Protein AF-A0A392QLP7-F1 (afdb_monomer_lite)

Radius of gyration: 16.86 Å; chains: 1; bounding box: 40×23×49 Å

Foldseek 3Di:
DPDDDDDDDPVVVVVVVVVVVVVLLVVLVVLVCVVVVVDPDDDPPDDHDDDFQAKWWAQQPVVRDIFIFTFHDDDSQWTWTATPPVVSGTDIGRDIHHDD

Sequence (100 aa):
SLGRPRRFSEQFLIEEKHKLNQYRESVRSHYAEVLAGTKEGLPADLAQPLIVGQRVIAIHPKTREIHDGSILTVDHCRYRVQFDHHELGVEFVMVCFLLL

Structure (mmCIF, N/CA/C/O backbone):
data_AF-A0A392QLP7-F1
#
_entry.id   AF-A0A392QLP7-F1
#
loop_
_atom_site.group_PDB
_atom_site.id
_atom_site.type_symbol
_atom_site.label_atom_id
_atom_site.label_alt_id
_atom_site.label_comp_id
_atom_site.label_asym_id
_atom_site.label_entity_id
_atom_site.label_seq_id
_atom_site.pdbx_PDB_ins_code
_atom_site.Cartn_x
_atom_site.Cartn_y
_atom_site.Cartn_z
_atom_site.occupancy
_atom_site.B_iso_or_equiv
_atom_site.auth_seq_id
_atom_site.auth_comp_id
_atom_site.auth_asym_id
_atom_site.auth_atom_id
_atom_site.pdbx_PDB_model_num
ATOM 1 N N . SER A 1 1 ? -9.440 -11.937 24.650 1.00 48.50 1 SER A N 1
ATOM 2 C CA . SER A 1 1 ? -10.805 -11.951 25.219 1.00 48.50 1 SER A CA 1
ATOM 3 C C . SER A 1 1 ? -11.693 -11.117 24.312 1.00 48.50 1 SER A C 1
ATOM 5 O O . SER A 1 1 ? -11.327 -9.977 24.062 1.00 48.50 1 SER A O 1
ATOM 7 N N . LEU A 1 2 ? -12.803 -11.658 23.794 1.00 58.91 2 LEU A N 1
ATOM 8 C CA . LEU A 1 2 ? -13.725 -10.989 22.848 1.00 58.91 2 LEU A CA 1
ATOM 9 C C . LEU A 1 2 ? -14.531 -9.819 23.466 1.00 58.91 2 LEU A C 1
ATOM 11 O O . LEU A 1 2 ? -15.556 -9.408 22.934 1.00 58.91 2 LEU A O 1
ATOM 15 N N . GLY A 1 3 ? -14.051 -9.254 24.578 1.00 71.25 3 GLY A N 1
ATOM 16 C CA . GLY A 1 3 ? -14.691 -8.153 25.287 1.00 71.25 3 GLY A CA 1
ATOM 17 C C . GLY A 1 3 ? -16.039 -8.532 25.905 1.00 71.25 3 GLY A C 1
ATOM 18 O O . GLY A 1 3 ? -16.544 -9.642 25.757 1.00 71.25 3 GLY A O 1
ATOM 19 N N . ARG A 1 4 ? -16.624 -7.588 26.646 1.00 77.62 4 ARG A N 1
ATOM 20 C CA . ARG A 1 4 ? -18.043 -7.661 27.020 1.00 77.62 4 ARG A CA 1
ATOM 21 C C . ARG A 1 4 ? -18.881 -7.156 25.840 1.00 77.62 4 ARG A C 1
ATOM 23 O O . ARG A 1 4 ? -18.421 -6.226 25.171 1.00 77.62 4 ARG A O 1
ATOM 30 N N . PRO A 1 5 ? -20.095 -7.691 25.613 1.00 80.38 5 PRO A N 1
ATOM 31 C CA . PRO A 1 5 ? -21.011 -7.152 24.614 1.00 80.38 5 PRO A CA 1
ATOM 32 C C . PRO A 1 5 ? -21.160 -5.635 24.789 1.00 80.38 5 PRO A C 1
ATOM 34 O O . PRO A 1 5 ? -21.523 -5.164 25.868 1.00 80.38 5 PRO A O 1
ATOM 37 N N . ARG A 1 6 ? -20.829 -4.863 23.751 1.00 79.62 6 ARG A N 1
ATOM 38 C CA . ARG A 1 6 ? -21.016 -3.407 23.725 1.00 79.62 6 ARG A CA 1
ATOM 39 C C . ARG A 1 6 ? -22.263 -3.067 22.926 1.00 79.62 6 ARG A C 1
ATOM 41 O O . ARG A 1 6 ? -22.587 -3.728 21.943 1.00 79.62 6 ARG A O 1
ATOM 48 N N . ARG A 1 7 ? -22.947 -1.999 23.337 1.00 87.75 7 ARG A N 1
ATOM 49 C CA . ARG A 1 7 ? -24.048 -1.425 22.565 1.00 87.75 7 ARG A CA 1
ATOM 50 C C . ARG A 1 7 ? -23.504 -0.892 21.241 1.00 87.75 7 ARG A C 1
ATOM 52 O O . ARG A 1 7 ? -22.558 -0.109 21.241 1.00 87.75 7 ARG A O 1
ATOM 59 N N . PHE A 1 8 ? -24.146 -1.269 20.142 1.00 90.06 8 PHE A N 1
ATOM 60 C CA . PHE A 1 8 ? -23.903 -0.645 18.850 1.00 90.06 8 PHE A CA 1
ATOM 61 C C . PHE A 1 8 ? -24.428 0.798 18.880 1.00 90.06 8 PHE A C 1
ATOM 63 O O . PHE A 1 8 ? -25.610 1.034 19.139 1.00 90.06 8 PHE A O 1
ATOM 70 N N . SER A 1 9 ? -23.540 1.769 18.686 1.00 92.00 9 SER A N 1
ATOM 71 C CA . SER A 1 9 ? -23.847 3.201 18.688 1.00 92.00 9 SER A CA 1
ATOM 72 C C . SER A 1 9 ? -22.896 3.944 17.753 1.00 92.00 9 SER A C 1
ATOM 74 O O . SER A 1 9 ? -21.842 3.424 17.387 1.00 92.00 9 SER A O 1
ATOM 76 N N . GLU A 1 10 ? -23.240 5.177 17.389 1.00 95.75 10 GLU A N 1
ATOM 77 C CA . GLU A 1 10 ? -22.352 6.034 16.597 1.00 95.75 10 GLU A CA 1
ATOM 78 C C . GLU A 1 10 ? -21.009 6.266 17.303 1.00 95.75 10 GLU A C 1
ATOM 80 O O . GLU A 1 10 ? -19.953 6.083 16.703 1.00 95.75 10 GLU A O 1
ATOM 85 N N . GLN A 1 11 ? -21.041 6.552 18.607 1.00 93.50 11 GLN A N 1
ATOM 86 C CA . GLN A 1 11 ? -19.835 6.702 19.421 1.00 93.50 11 GLN A CA 1
ATOM 87 C C . GLN A 1 11 ? -18.950 5.446 19.378 1.00 93.50 11 GLN A C 1
ATOM 89 O O . GLN A 1 11 ? -17.735 5.549 19.222 1.00 93.50 11 GLN A O 1
ATOM 94 N N . PHE A 1 12 ? -19.552 4.253 19.454 1.00 92.62 12 PHE A N 1
ATOM 95 C CA . PHE A 1 12 ? -18.822 2.993 19.316 1.00 92.62 12 PHE A CA 1
ATOM 96 C C . PHE A 1 12 ? -18.148 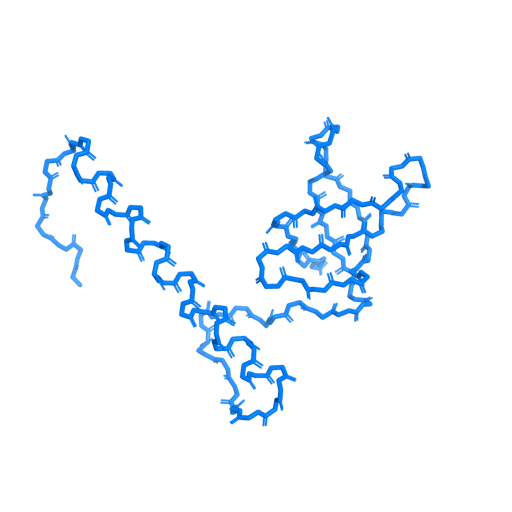2.875 17.942 1.00 92.62 12 PHE A C 1
ATOM 98 O O . PHE A 1 12 ? -16.973 2.527 17.869 1.00 92.62 12 PHE A O 1
ATOM 105 N N . LEU A 1 13 ? -18.852 3.209 16.855 1.00 94.25 13 LEU A N 1
ATOM 106 C CA . LEU A 1 13 ? -18.280 3.183 15.505 1.00 94.25 13 LEU A CA 1
ATOM 107 C C . LEU A 1 13 ? -17.101 4.152 15.355 1.00 94.25 13 LEU A C 1
ATOM 109 O O . LEU A 1 13 ? -16.101 3.801 14.729 1.00 94.25 13 LEU A O 1
ATOM 113 N N . ILE A 1 14 ? -17.203 5.350 15.933 1.00 95.75 14 ILE A N 1
ATOM 114 C CA . ILE A 1 14 ? -16.127 6.348 15.928 1.00 95.75 14 ILE A CA 1
ATOM 115 C C . ILE A 1 14 ? -14.897 5.808 16.667 1.00 95.75 14 ILE A C 1
ATOM 117 O O . ILE A 1 14 ? -13.790 5.860 16.129 1.00 95.75 14 ILE A O 1
ATOM 121 N N . GLU A 1 15 ? -15.084 5.249 17.864 1.00 94.38 15 GLU A N 1
ATOM 122 C CA . GLU A 1 15 ? -14.000 4.668 18.665 1.00 94.38 15 GLU A CA 1
ATOM 123 C C . GLU A 1 15 ? -13.309 3.503 17.950 1.00 94.38 15 GLU A C 1
ATOM 125 O O . GLU A 1 15 ? -12.082 3.475 17.859 1.00 94.38 15 GLU A O 1
ATOM 130 N N . GLU A 1 16 ? -14.073 2.551 17.411 1.00 94.06 16 GLU A N 1
ATOM 131 C CA . GLU A 1 16 ? -13.499 1.392 16.721 1.00 94.06 16 GLU A CA 1
ATOM 132 C C . GLU A 1 16 ? -12.803 1.797 15.417 1.00 94.06 16 GLU A C 1
ATOM 134 O O . GLU A 1 16 ? -11.722 1.291 15.111 1.00 94.06 16 GLU A O 1
ATOM 139 N N . LYS A 1 17 ? -13.350 2.775 14.681 1.00 94.62 17 LYS A N 1
ATOM 140 C CA . LYS A 1 17 ? -12.679 3.353 13.509 1.00 94.62 17 LYS A CA 1
ATOM 141 C C . LYS A 1 17 ? -11.359 4.019 13.897 1.00 94.62 17 LYS A C 1
ATOM 143 O O . LYS A 1 17 ? -10.371 3.861 13.181 1.00 94.62 17 LYS A O 1
ATOM 148 N N . HIS A 1 18 ? -11.322 4.741 15.016 1.00 96.81 18 HIS A N 1
ATOM 149 C CA . HIS A 1 18 ? -10.099 5.376 15.498 1.00 96.81 18 HIS A CA 1
ATOM 150 C C . HIS A 1 18 ? -9.032 4.337 15.865 1.00 96.81 18 HIS A C 1
ATOM 152 O O . HIS A 1 18 ? -7.907 4.432 15.380 1.00 96.81 18 HIS A O 1
ATOM 158 N N . LYS A 1 19 ? -9.398 3.295 16.622 1.00 94.81 19 LYS A N 1
ATOM 159 C CA . LYS A 1 19 ? -8.489 2.183 16.956 1.00 94.81 19 LYS A CA 1
ATOM 160 C C . LYS A 1 19 ? -7.958 1.479 15.711 1.00 94.81 19 LYS A C 1
ATOM 162 O O . LYS A 1 19 ? -6.767 1.195 15.624 1.00 94.81 19 LYS A O 1
ATOM 167 N N . LEU A 1 20 ? -8.826 1.229 14.729 1.00 93.00 20 LEU A N 1
ATOM 168 C CA . LEU A 1 20 ? -8.429 0.619 13.463 1.00 93.00 20 LEU A CA 1
ATOM 169 C C . LEU A 1 20 ? -7.421 1.492 12.705 1.00 93.00 20 LEU A C 1
ATOM 171 O O . LEU A 1 20 ? -6.459 0.968 12.147 1.00 93.00 20 LEU A O 1
ATOM 175 N N . ASN A 1 21 ? -7.620 2.811 12.686 1.00 92.06 21 ASN A N 1
ATOM 176 C CA . ASN A 1 21 ? -6.686 3.735 12.045 1.00 92.06 21 ASN A CA 1
ATOM 177 C C . ASN A 1 21 ? -5.332 3.763 12.764 1.00 92.06 21 ASN A C 1
ATOM 179 O O . ASN A 1 21 ? -4.310 3.636 12.097 1.00 92.06 21 ASN A O 1
ATOM 183 N N . GLN A 1 22 ? -5.322 3.824 14.099 1.00 94.12 22 GLN A N 1
ATOM 184 C CA . GLN A 1 22 ? -4.089 3.758 14.894 1.00 94.12 22 GLN A CA 1
ATOM 185 C C . GLN A 1 22 ? -3.312 2.461 14.636 1.00 94.12 22 GLN A C 1
ATOM 187 O O . GLN A 1 22 ? -2.103 2.486 14.413 1.00 94.12 22 GLN A O 1
ATOM 192 N N . TYR A 1 23 ? -4.007 1.320 14.615 1.00 91.31 23 TYR A N 1
ATOM 193 C CA . TYR A 1 23 ? -3.385 0.037 14.299 1.00 91.31 23 TYR A CA 1
ATOM 194 C C . TYR A 1 23 ? -2.798 0.027 12.878 1.00 91.31 23 TYR A C 1
ATOM 196 O O . TYR A 1 23 ? -1.650 -0.366 12.684 1.00 91.31 23 TYR A O 1
ATOM 204 N N . ARG A 1 24 ? -3.544 0.527 11.883 1.00 89.25 24 ARG A N 1
ATOM 205 C CA . ARG A 1 24 ? -3.068 0.643 10.494 1.00 89.25 24 ARG A CA 1
ATOM 206 C C . ARG A 1 24 ? -1.830 1.528 10.363 1.00 89.25 24 ARG A C 1
ATOM 208 O O . ARG A 1 24 ? -0.933 1.185 9.598 1.00 89.25 24 ARG A O 1
ATOM 215 N N . GLU A 1 25 ? -1.779 2.649 11.074 1.00 90.25 25 GLU A N 1
ATOM 216 C CA . GLU A 1 25 ? -0.613 3.537 11.102 1.00 90.25 25 GLU A CA 1
ATOM 217 C C . GLU A 1 25 ? 0.597 2.848 11.737 1.00 90.25 25 GLU A C 1
ATOM 219 O O . GLU A 1 25 ? 1.682 2.877 11.161 1.00 90.25 25 GLU A O 1
ATOM 224 N N . SER A 1 26 ? 0.406 2.139 12.853 1.00 90.44 26 SER A N 1
ATOM 225 C CA . SER A 1 26 ? 1.474 1.366 13.495 1.00 90.44 26 SER A CA 1
ATOM 226 C C . SER A 1 26 ? 2.065 0.299 12.565 1.00 90.44 26 SER A C 1
ATOM 228 O O . SER A 1 26 ? 3.287 0.203 12.447 1.00 90.44 26 SER A O 1
ATOM 230 N N . VAL A 1 27 ? 1.218 -0.449 11.849 1.00 88.75 27 VAL A N 1
ATOM 231 C CA . VAL A 1 27 ? 1.660 -1.446 10.858 1.00 88.75 27 VAL A CA 1
ATOM 232 C C . VAL A 1 27 ? 2.451 -0.788 9.724 1.00 88.75 27 VAL A C 1
ATOM 234 O O . VAL A 1 27 ? 3.501 -1.292 9.333 1.00 88.75 27 VAL A O 1
ATOM 237 N N . ARG A 1 28 ? 1.996 0.363 9.215 1.00 86.88 28 ARG A N 1
ATOM 238 C CA . ARG A 1 28 ? 2.703 1.100 8.152 1.00 86.88 28 ARG A CA 1
ATOM 239 C C . ARG A 1 28 ? 4.075 1.594 8.592 1.00 86.88 28 ARG A C 1
ATOM 241 O O . ARG A 1 28 ? 5.021 1.484 7.817 1.00 86.88 28 ARG A O 1
ATOM 248 N N . SER A 1 29 ? 4.195 2.102 9.816 1.00 88.25 29 SER A N 1
ATOM 249 C CA . SER A 1 29 ? 5.490 2.498 10.378 1.00 88.25 29 SER A CA 1
ATOM 250 C C . SER A 1 29 ? 6.438 1.303 10.475 1.00 88.25 29 SER A C 1
ATOM 252 O O . SER A 1 29 ? 7.589 1.405 10.060 1.00 88.25 29 SER A O 1
ATOM 254 N N . HIS A 1 30 ? 5.944 0.140 10.912 1.00 87.81 30 HIS A N 1
ATOM 255 C CA . HIS A 1 30 ? 6.753 -1.083 10.956 1.00 87.81 30 HIS A CA 1
ATOM 256 C C . HIS A 1 30 ? 7.184 -1.539 9.554 1.00 87.81 30 HIS A C 1
ATOM 258 O O . HIS A 1 30 ? 8.333 -1.924 9.364 1.00 87.81 30 HIS A O 1
ATOM 264 N N . TYR A 1 31 ? 6.311 -1.450 8.545 1.00 87.25 31 TYR A N 1
ATOM 265 C CA . TYR A 1 31 ? 6.699 -1.717 7.154 1.00 87.25 31 TYR A CA 1
ATOM 266 C C . TYR A 1 31 ? 7.789 -0.768 6.651 1.00 87.25 31 TYR A C 1
ATOM 268 O O . TYR A 1 31 ? 8.696 -1.220 5.956 1.00 87.25 31 TYR A O 1
ATOM 276 N N . ALA A 1 32 ? 7.737 0.517 7.007 1.00 86.06 32 ALA A N 1
ATOM 277 C CA . ALA A 1 32 ? 8.778 1.471 6.633 1.00 86.06 32 ALA A CA 1
ATOM 278 C C . ALA A 1 32 ? 10.138 1.110 7.258 1.00 86.06 32 ALA A C 1
ATOM 280 O O . ALA A 1 32 ? 11.151 1.158 6.566 1.00 86.06 32 ALA A O 1
ATOM 281 N N . GLU A 1 33 ? 10.156 0.689 8.526 1.00 88.00 33 GLU A N 1
ATOM 282 C CA . GLU A 1 33 ? 11.364 0.203 9.212 1.00 88.00 33 GLU A CA 1
ATOM 283 C C . GLU A 1 33 ? 11.938 -1.057 8.539 1.00 88.00 33 GLU A C 1
ATOM 285 O O . GLU A 1 33 ? 13.138 -1.140 8.275 1.00 88.00 33 GLU A O 1
ATOM 290 N N . VAL A 1 34 ? 11.075 -2.019 8.194 1.00 86.19 34 VAL A N 1
ATOM 291 C CA . VAL A 1 34 ? 11.472 -3.263 7.510 1.00 86.19 34 VAL A CA 1
ATOM 292 C C . VAL A 1 34 ? 12.047 -2.977 6.122 1.00 86.19 34 VAL A C 1
ATOM 294 O O . VAL A 1 34 ? 13.108 -3.493 5.782 1.00 86.19 34 VAL A O 1
ATOM 297 N N . LEU A 1 35 ? 11.396 -2.119 5.329 1.00 83.31 35 LEU A N 1
ATOM 298 C CA . LEU A 1 35 ? 11.889 -1.731 4.002 1.00 83.31 35 LEU A CA 1
ATOM 299 C C . LEU A 1 35 ? 13.191 -0.921 4.066 1.00 83.31 35 LEU A C 1
ATOM 301 O O . LEU A 1 35 ? 14.010 -1.017 3.155 1.00 83.31 35 LEU A O 1
ATOM 305 N N . ALA A 1 36 ? 13.401 -0.148 5.135 1.00 86.06 36 ALA A N 1
ATOM 306 C CA . ALA A 1 36 ? 14.659 0.551 5.392 1.00 86.06 36 ALA A CA 1
ATOM 307 C C . ALA A 1 36 ? 15.774 -0.378 5.912 1.00 86.06 36 ALA A C 1
ATOM 309 O O . ALA A 1 36 ? 16.909 0.067 6.075 1.00 86.06 36 ALA A O 1
ATOM 310 N N . GLY A 1 37 ? 15.463 -1.648 6.197 1.00 85.31 37 GLY A N 1
ATOM 311 C CA . GLY A 1 37 ? 16.398 -2.610 6.777 1.00 85.31 37 GLY A CA 1
ATOM 312 C C . GLY A 1 37 ? 16.782 -2.302 8.227 1.00 85.31 37 GLY A C 1
ATOM 313 O O . GLY A 1 37 ? 17.770 -2.838 8.719 1.00 85.31 37 GLY A O 1
ATOM 314 N N . THR A 1 38 ? 16.036 -1.437 8.923 1.00 86.38 38 THR A N 1
ATOM 315 C CA . THR A 1 38 ? 16.342 -1.027 10.306 1.00 86.38 38 THR A CA 1
ATOM 316 C C . THR A 1 38 ? 15.746 -1.965 11.353 1.00 86.38 38 THR A C 1
ATOM 318 O O . THR A 1 38 ? 16.041 -1.827 12.542 1.00 86.38 38 THR A O 1
ATOM 321 N N . LYS A 1 39 ? 14.916 -2.924 10.929 1.00 83.00 39 LYS A N 1
ATOM 322 C CA . LYS A 1 39 ? 14.250 -3.891 11.800 1.00 83.00 39 LYS A CA 1
ATOM 323 C C . LYS A 1 39 ? 14.134 -5.247 11.129 1.00 83.00 39 LYS A C 1
ATOM 325 O O . LYS A 1 39 ? 13.697 -5.347 9.983 1.00 83.00 39 LYS A O 1
ATOM 330 N N . GLU A 1 40 ? 14.493 -6.292 11.864 1.00 78.19 40 GLU A N 1
ATOM 331 C CA . GLU A 1 40 ? 14.402 -7.660 11.371 1.00 78.19 40 GLU A CA 1
ATOM 332 C C . GLU A 1 40 ? 12.978 -8.198 11.519 1.00 78.19 40 GLU A C 1
ATOM 334 O O . GLU A 1 40 ? 12.465 -8.397 12.621 1.00 78.19 40 GLU A O 1
ATOM 339 N N . GLY A 1 41 ? 12.359 -8.470 10.373 1.00 72.69 41 GLY A N 1
ATOM 340 C CA . GLY A 1 41 ? 11.159 -9.283 10.282 1.00 72.69 41 GLY A CA 1
ATOM 341 C C . GLY A 1 41 ? 9.842 -8.581 10.610 1.00 72.69 41 GLY A C 1
ATOM 342 O O . GLY A 1 41 ? 9.754 -7.449 11.098 1.00 72.69 41 GLY A O 1
ATOM 343 N N . LEU A 1 42 ? 8.777 -9.311 10.298 1.00 79.38 42 LEU A N 1
ATOM 344 C CA . LEU A 1 42 ? 7.397 -8.938 10.553 1.00 79.38 42 LEU A CA 1
ATOM 345 C C . LEU A 1 42 ? 6.755 -9.961 11.486 1.00 79.38 42 LEU A C 1
ATOM 347 O O . LEU A 1 42 ? 7.093 -11.145 11.403 1.00 79.38 42 LEU A O 1
ATOM 351 N N . PRO A 1 43 ? 5.827 -9.530 12.358 1.00 82.00 43 PRO A N 1
ATOM 352 C CA . PRO A 1 43 ? 4.870 -10.434 12.979 1.00 82.00 43 PRO A CA 1
ATOM 353 C C . PRO A 1 43 ? 4.298 -11.415 11.945 1.00 82.00 43 PRO A C 1
ATOM 355 O O . PRO A 1 43 ? 4.001 -11.021 10.819 1.00 82.00 43 PRO A O 1
ATOM 358 N N . ALA A 1 44 ? 4.169 -12.693 12.309 1.00 80.12 44 ALA A N 1
ATOM 359 C CA . ALA A 1 44 ? 3.812 -13.760 11.366 1.00 80.12 44 ALA A CA 1
ATOM 360 C C . ALA A 1 44 ? 2.403 -13.610 10.758 1.00 80.12 44 ALA A C 1
ATOM 362 O O . ALA A 1 44 ? 2.097 -14.212 9.733 1.00 80.12 44 ALA A O 1
ATOM 363 N N . ASP A 1 45 ? 1.543 -12.824 11.401 1.00 84.31 45 ASP A N 1
ATOM 364 C CA . ASP A 1 45 ? 0.202 -12.463 10.951 1.00 84.31 45 ASP A CA 1
ATOM 365 C C . ASP A 1 45 ? 0.188 -11.301 9.943 1.00 84.31 45 ASP A C 1
ATOM 367 O O . ASP A 1 45 ? -0.848 -11.039 9.327 1.00 84.31 45 ASP A O 1
ATOM 371 N N . LEU A 1 46 ? 1.320 -10.617 9.743 1.00 83.69 46 LEU A N 1
ATOM 372 C CA . LEU A 1 46 ? 1.461 -9.547 8.764 1.00 83.69 46 LEU A CA 1
ATOM 373 C C . LEU A 1 46 ? 2.106 -10.057 7.474 1.00 83.69 46 LEU A C 1
ATOM 375 O O . LEU A 1 46 ? 3.179 -10.660 7.467 1.00 83.69 46 LEU A O 1
ATOM 379 N N . ALA A 1 47 ? 1.452 -9.756 6.352 1.00 83.19 47 ALA A N 1
ATOM 380 C CA . ALA A 1 47 ? 2.028 -9.970 5.033 1.00 83.19 47 ALA A CA 1
ATOM 381 C C . ALA A 1 47 ? 3.251 -9.064 4.817 1.00 83.19 47 ALA A C 1
ATOM 383 O O . ALA A 1 47 ? 3.354 -7.980 5.389 1.00 83.19 47 ALA A O 1
ATOM 384 N N . GLN A 1 48 ? 4.166 -9.485 3.945 1.00 85.44 48 GLN A N 1
ATOM 385 C CA . GLN A 1 48 ? 5.294 -8.642 3.552 1.00 85.44 48 GLN A CA 1
ATOM 386 C C . GLN A 1 48 ? 4.801 -7.364 2.845 1.00 85.44 48 GLN A C 1
ATOM 388 O O . GLN A 1 48 ? 3.836 -7.430 2.072 1.00 85.44 48 GLN A O 1
ATOM 393 N N . PRO A 1 49 ? 5.436 -6.201 3.082 1.00 87.19 49 PRO A N 1
ATOM 394 C CA . PRO A 1 49 ? 5.088 -4.969 2.398 1.00 87.19 49 PRO A CA 1
ATOM 395 C C . PRO A 1 49 ? 5.334 -5.103 0.899 1.00 87.19 49 PRO A C 1
ATOM 397 O O . PRO A 1 49 ? 6.318 -5.695 0.459 1.00 87.19 49 PRO A O 1
ATOM 400 N N . LEU A 1 50 ? 4.440 -4.508 0.116 1.00 88.88 50 LEU A N 1
ATOM 401 C CA . LEU A 1 50 ? 4.590 -4.468 -1.331 1.00 88.88 50 LEU A CA 1
ATOM 402 C C . LEU A 1 50 ? 5.708 -3.497 -1.733 1.00 88.88 50 LEU A C 1
ATOM 404 O O . LEU A 1 50 ? 5.807 -2.402 -1.173 1.00 88.88 50 LEU A O 1
ATOM 408 N N . ILE A 1 51 ? 6.505 -3.875 -2.732 1.00 89.50 51 ILE A N 1
ATOM 409 C CA . ILE A 1 51 ? 7.660 -3.105 -3.216 1.00 89.50 51 ILE A CA 1
ATOM 410 C C . ILE A 1 51 ? 7.471 -2.608 -4.653 1.00 89.50 51 ILE A C 1
ATOM 412 O O . ILE A 1 51 ? 6.635 -3.102 -5.409 1.00 89.50 51 ILE A O 1
ATOM 416 N N . VAL A 1 52 ? 8.270 -1.615 -5.048 1.00 93.19 52 VAL A N 1
ATOM 417 C CA . VAL A 1 52 ? 8.313 -1.130 -6.436 1.00 93.19 52 VAL A CA 1
ATOM 418 C C . VAL A 1 52 ? 8.716 -2.263 -7.386 1.00 93.19 52 VAL A C 1
ATOM 420 O O . VAL A 1 52 ? 9.584 -3.072 -7.073 1.00 93.19 52 VAL A O 1
ATOM 423 N N . GLY A 1 53 ? 8.064 -2.325 -8.546 1.00 9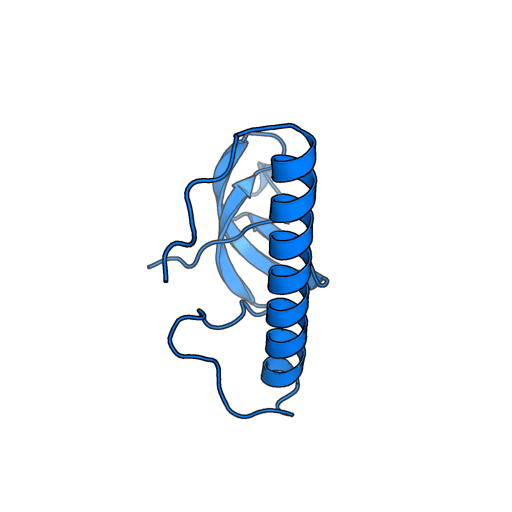4.00 53 GLY A N 1
ATOM 424 C CA . GLY A 1 53 ? 8.228 -3.365 -9.563 1.00 94.00 53 GLY A CA 1
ATOM 425 C C . GLY A 1 53 ? 7.379 -4.616 -9.328 1.00 94.00 53 GLY A C 1
ATOM 426 O O . GLY A 1 53 ? 7.239 -5.434 -10.236 1.00 94.00 53 GLY A O 1
ATOM 427 N N . GLN A 1 54 ? 6.776 -4.769 -8.147 1.00 94.00 54 GLN A N 1
ATOM 428 C CA . GLN A 1 54 ? 5.993 -5.952 -7.814 1.00 94.00 54 GLN A CA 1
ATOM 429 C C . GLN A 1 54 ? 4.691 -6.034 -8.617 1.00 94.00 54 GLN A C 1
ATOM 431 O O . GLN A 1 54 ? 3.995 -5.033 -8.806 1.00 94.00 54 GLN A O 1
ATOM 436 N N . ARG A 1 55 ? 4.363 -7.254 -9.057 1.00 95.94 55 ARG A N 1
ATOM 437 C CA . ARG A 1 55 ? 3.106 -7.604 -9.727 1.00 95.94 55 ARG A CA 1
ATOM 438 C C . ARG A 1 55 ? 1.972 -7.698 -8.717 1.00 95.94 55 ARG A C 1
ATOM 440 O O . ARG A 1 55 ? 2.123 -8.336 -7.675 1.00 95.94 55 ARG A O 1
ATOM 447 N N . VAL A 1 56 ? 0.853 -7.057 -9.027 1.00 95.50 56 VAL A N 1
ATOM 448 C CA . VAL A 1 56 ? -0.303 -6.955 -8.136 1.00 95.50 56 VAL A CA 1
ATOM 449 C C . VAL A 1 56 ? -1.606 -7.010 -8.913 1.00 95.50 56 VAL A C 1
ATOM 451 O O . VAL A 1 56 ? -1.641 -6.672 -10.094 1.00 95.50 56 VAL A O 1
ATOM 454 N N . ILE A 1 57 ? -2.677 -7.361 -8.208 1.00 95.50 57 ILE A N 1
ATOM 455 C CA . ILE A 1 57 ? -4.047 -7.095 -8.645 1.00 95.50 57 ILE A CA 1
ATOM 456 C C . ILE A 1 57 ? -4.599 -5.909 -7.852 1.00 95.50 57 ILE A C 1
ATOM 458 O O . ILE A 1 57 ? -4.389 -5.800 -6.637 1.00 95.50 57 ILE A O 1
ATOM 462 N N . ALA A 1 58 ? -5.294 -4.999 -8.524 1.00 95.38 58 ALA A N 1
ATOM 463 C CA . ALA A 1 58 ? -5.875 -3.815 -7.903 1.00 95.38 58 ALA A CA 1
ATOM 464 C C . ALA A 1 58 ? -7.233 -3.473 -8.521 1.00 95.38 58 ALA A C 1
ATOM 466 O O . ALA A 1 58 ? -7.492 -3.745 -9.691 1.00 95.38 58 ALA A O 1
ATOM 467 N N . ILE A 1 59 ? -8.099 -2.841 -7.726 1.00 95.25 59 ILE A N 1
ATOM 468 C CA . ILE A 1 59 ? -9.365 -2.295 -8.221 1.00 95.25 59 ILE A CA 1
ATOM 469 C C . ILE A 1 59 ? -9.076 -0.934 -8.852 1.00 95.25 59 ILE A C 1
ATOM 471 O O . ILE A 1 59 ? -8.668 0.001 -8.156 1.00 95.25 59 ILE A O 1
ATOM 475 N N . HIS A 1 60 ? -9.306 -0.806 -10.155 1.00 95.50 60 HIS A N 1
ATOM 476 C CA . HIS A 1 60 ? -9.097 0.450 -10.863 1.00 95.50 60 HIS A CA 1
ATOM 477 C C . HIS A 1 60 ? -10.134 1.500 -10.407 1.00 95.50 60 HIS A C 1
ATOM 479 O O . HIS A 1 60 ? -11.334 1.210 -10.328 1.00 95.50 60 HIS A O 1
ATOM 485 N N . PRO A 1 61 ? -9.716 2.736 -10.071 1.00 94.75 61 PRO A N 1
ATOM 486 C CA . PRO A 1 61 ? -10.566 3.683 -9.346 1.00 94.75 61 PRO A CA 1
ATOM 487 C C . PRO A 1 61 ? -11.768 4.186 -10.152 1.00 94.75 61 PRO A C 1
ATOM 489 O O . PRO A 1 61 ? -12.797 4.515 -9.556 1.00 94.75 61 PRO A O 1
ATOM 492 N N . LYS A 1 62 ? -11.656 4.240 -11.487 1.00 93.69 62 LYS A N 1
ATOM 493 C CA . LYS A 1 62 ? -12.730 4.727 -12.368 1.00 93.69 62 LYS A CA 1
ATOM 494 C C . LYS A 1 62 ? -13.690 3.614 -12.774 1.00 93.69 62 LYS A C 1
ATOM 496 O O . LYS A 1 62 ? -14.895 3.783 -12.641 1.00 93.69 62 LYS A O 1
ATOM 501 N N . THR A 1 63 ? -13.158 2.486 -13.243 1.00 94.81 63 THR A N 1
ATOM 502 C CA . THR A 1 63 ? -13.974 1.362 -13.744 1.00 94.81 63 THR A CA 1
ATOM 503 C C . THR A 1 63 ? -14.534 0.510 -12.612 1.00 94.81 63 THR A C 1
ATOM 505 O O . THR A 1 63 ? -15.555 -0.137 -12.796 1.00 94.81 63 THR A O 1
ATOM 508 N N . ARG A 1 64 ? -13.905 0.541 -11.425 1.00 94.62 64 ARG A N 1
ATOM 509 C CA . ARG A 1 64 ? -14.224 -0.316 -10.267 1.00 94.62 64 ARG A CA 1
ATOM 510 C C . ARG A 1 64 ? -14.040 -1.813 -10.532 1.00 94.62 64 ARG A C 1
ATOM 512 O O . ARG A 1 64 ? -14.468 -2.628 -9.720 1.00 94.62 64 ARG A O 1
ATOM 519 N N . GLU A 1 65 ? -13.352 -2.156 -11.612 1.00 95.50 65 GLU A N 1
ATOM 520 C CA . GLU A 1 65 ? -13.002 -3.521 -11.989 1.00 95.50 65 GLU A CA 1
ATOM 521 C C . GLU A 1 65 ? -11.608 -3.891 -11.475 1.00 95.50 65 GLU A C 1
ATOM 523 O O . GLU A 1 65 ? -10.779 -3.021 -11.187 1.00 95.50 65 GLU A O 1
ATOM 528 N N . ILE A 1 66 ? -11.365 -5.193 -11.321 1.00 95.31 66 ILE A N 1
ATOM 529 C CA . ILE A 1 66 ? -10.073 -5.730 -10.890 1.00 95.31 66 ILE A CA 1
ATOM 530 C C . ILE A 1 66 ? -9.200 -5.922 -12.122 1.00 95.31 66 ILE A C 1
ATOM 532 O O . ILE A 1 66 ? -9.612 -6.572 -13.080 1.00 95.31 66 ILE A O 1
ATOM 536 N N . HIS A 1 67 ? -7.981 -5.402 -12.064 1.00 95.94 67 HIS A N 1
ATOM 537 C CA . HIS A 1 67 ? -6.996 -5.586 -13.116 1.00 95.94 67 HIS A CA 1
ATOM 538 C C . HIS A 1 67 ? -5.608 -5.831 -12.534 1.00 95.94 67 HIS A C 1
ATOM 540 O O . HIS A 1 67 ? -5.280 -5.377 -11.432 1.00 95.94 67 HIS A O 1
ATOM 546 N N . ASP A 1 68 ? -4.791 -6.504 -13.333 1.00 97.00 68 ASP A N 1
ATOM 547 C CA . ASP A 1 68 ? -3.382 -6.726 -13.059 1.00 97.00 68 ASP A CA 1
ATOM 548 C C . ASP A 1 68 ? -2.560 -5.469 -13.372 1.00 97.00 68 ASP A C 1
ATOM 550 O O . ASP A 1 68 ? -2.889 -4.668 -14.258 1.00 97.00 68 ASP A O 1
ATOM 554 N N . GLY A 1 69 ? -1.458 -5.310 -12.647 1.00 96.31 69 GLY A N 1
ATOM 555 C CA . GLY A 1 69 ? -0.509 -4.234 -12.880 1.00 96.31 69 GLY A CA 1
ATOM 556 C C . GLY A 1 69 ? 0.793 -4.394 -12.108 1.00 96.31 69 GLY A C 1
ATOM 557 O O . GLY A 1 69 ? 1.054 -5.409 -11.454 1.00 96.31 69 GLY A O 1
ATOM 558 N N . SER A 1 70 ? 1.628 -3.363 -12.185 1.00 96.94 70 SER A N 1
ATOM 559 C CA . SER A 1 70 ? 2.886 -3.265 -11.448 1.00 96.94 70 SER A CA 1
ATOM 560 C C . SER A 1 70 ? 2.949 -1.999 -10.601 1.00 96.94 70 SER A C 1
ATOM 562 O O . SER A 1 70 ? 2.474 -0.927 -10.988 1.00 96.94 70 SER A O 1
ATOM 564 N N . ILE A 1 71 ? 3.548 -2.115 -9.416 1.00 95.81 71 ILE A N 1
ATOM 565 C CA . ILE A 1 71 ? 3.773 -0.964 -8.539 1.00 95.81 71 ILE A CA 1
ATOM 566 C C . ILE A 1 71 ? 4.900 -0.110 -9.112 1.00 95.81 71 ILE A C 1
ATOM 568 O O . ILE A 1 71 ? 6.035 -0.563 -9.227 1.00 95.81 71 ILE A O 1
ATOM 572 N N . LEU A 1 72 ? 4.609 1.154 -9.402 1.00 96.06 72 LEU A N 1
ATOM 573 C CA . LEU A 1 72 ? 5.613 2.142 -9.788 1.00 96.06 72 LEU A CA 1
ATOM 574 C C . LEU A 1 72 ? 6.186 2.876 -8.577 1.00 96.06 72 LEU A C 1
ATOM 576 O O . LEU A 1 72 ? 7.385 3.122 -8.510 1.00 96.06 72 LEU A O 1
ATOM 580 N N . THR A 1 73 ? 5.331 3.243 -7.620 1.00 93.50 73 THR A N 1
ATOM 581 C CA . THR A 1 73 ? 5.741 3.953 -6.401 1.00 93.50 73 THR A CA 1
ATOM 582 C C . THR A 1 73 ? 4.867 3.556 -5.218 1.00 93.50 73 THR A C 1
ATOM 584 O O . THR A 1 73 ? 3.662 3.341 -5.377 1.00 93.50 73 THR A O 1
ATOM 587 N N . VAL A 1 74 ? 5.459 3.549 -4.026 1.00 88.00 74 VAL A N 1
ATOM 588 C CA . VAL A 1 74 ? 4.764 3.370 -2.746 1.00 88.00 74 VAL A CA 1
ATOM 589 C C . VAL A 1 74 ? 4.789 4.708 -2.003 1.00 88.00 74 VAL A C 1
ATOM 591 O O . VAL A 1 74 ? 5.861 5.204 -1.674 1.00 88.00 74 VAL A O 1
ATOM 594 N N . ASP A 1 75 ? 3.622 5.306 -1.764 1.00 82.19 75 ASP A N 1
ATOM 595 C CA . ASP A 1 75 ? 3.455 6.574 -1.038 1.00 82.19 75 ASP A CA 1
ATOM 596 C C . ASP A 1 75 ? 2.605 6.335 0.211 1.00 82.19 75 ASP A C 1
ATOM 598 O O . ASP A 1 75 ? 1.385 6.453 0.137 1.00 82.19 75 ASP A O 1
ATOM 602 N N . HIS A 1 76 ? 3.253 5.962 1.323 1.00 76.00 76 HIS A N 1
ATOM 603 C CA . HIS A 1 76 ? 2.731 5.727 2.685 1.00 76.00 76 HIS A CA 1
ATOM 604 C C . HIS A 1 76 ? 1.416 4.921 2.810 1.00 76.00 76 HIS A C 1
ATOM 606 O O . HIS A 1 76 ? 1.380 3.854 3.421 1.00 76.00 76 HIS A O 1
ATOM 612 N N . CYS A 1 77 ? 0.315 5.436 2.266 1.00 76.50 77 CYS A N 1
ATOM 613 C CA . CYS A 1 77 ? -1.026 4.865 2.257 1.00 76.50 77 CYS A CA 1
ATOM 614 C C . CYS A 1 77 ? -1.583 4.521 0.864 1.00 76.50 77 CYS A C 1
ATOM 616 O O . CYS A 1 77 ? -2.713 4.036 0.778 1.00 76.50 77 CYS A O 1
ATOM 618 N N . ARG A 1 78 ? -0.838 4.801 -0.210 1.00 88.00 78 ARG A N 1
ATOM 619 C CA . ARG A 1 78 ? -1.262 4.647 -1.603 1.00 88.00 78 ARG A CA 1
ATOM 620 C C . ARG A 1 78 ? -0.162 4.020 -2.445 1.00 88.00 78 ARG A C 1
ATOM 622 O O . ARG A 1 78 ? 1.027 4.213 -2.207 1.00 88.00 78 ARG A O 1
ATOM 629 N N . TYR A 1 79 ? -0.591 3.331 -3.486 1.00 92.69 79 TYR A N 1
ATOM 630 C CA . TYR A 1 79 ? 0.269 2.757 -4.504 1.00 92.69 79 TYR A CA 1
ATOM 631 C C . TYR A 1 79 ? -0.033 3.440 -5.823 1.00 92.69 79 TYR A C 1
ATOM 633 O O . TYR A 1 79 ? -1.197 3.641 -6.169 1.00 92.69 79 TYR A O 1
ATOM 641 N N . ARG A 1 80 ? 1.012 3.788 -6.565 1.00 96.19 80 ARG A N 1
ATOM 642 C CA . ARG A 1 80 ? 0.867 4.168 -7.965 1.00 96.19 80 ARG A CA 1
ATOM 643 C C . ARG A 1 80 ? 1.062 2.912 -8.793 1.00 96.19 80 ARG A C 1
ATOM 645 O O . ARG A 1 80 ? 2.153 2.344 -8.769 1.00 96.19 80 ARG A O 1
ATOM 652 N N . VAL A 1 81 ? 0.014 2.471 -9.472 1.00 96.88 81 VAL A N 1
ATOM 653 C CA . VAL A 1 81 ? 0.005 1.220 -10.234 1.00 96.88 81 VAL A CA 1
ATOM 654 C C . VAL A 1 81 ? -0.089 1.544 -11.715 1.00 96.88 81 VAL A C 1
ATOM 656 O O . VAL A 1 81 ? -0.971 2.297 -12.123 1.00 96.88 81 VAL A O 1
ATOM 659 N N . GLN A 1 82 ? 0.828 0.985 -12.501 1.00 97.62 82 GLN A N 1
ATOM 660 C CA . GLN A 1 82 ? 0.682 0.881 -13.948 1.00 97.62 82 GLN A CA 1
ATOM 661 C C . GLN A 1 82 ? -0.135 -0.372 -14.230 1.00 97.62 82 GLN A C 1
ATOM 663 O O . GLN A 1 82 ? 0.328 -1.478 -13.957 1.00 97.62 82 GLN A O 1
ATOM 668 N N . PHE A 1 83 ? -1.338 -0.198 -14.760 1.00 97.44 83 PHE A N 1
ATOM 669 C CA . PHE A 1 83 ? -2.151 -1.322 -15.201 1.00 97.44 83 PHE A CA 1
ATOM 670 C C . PHE A 1 83 ? -1.631 -1.867 -16.532 1.00 97.44 83 PHE A C 1
ATOM 672 O O . PHE A 1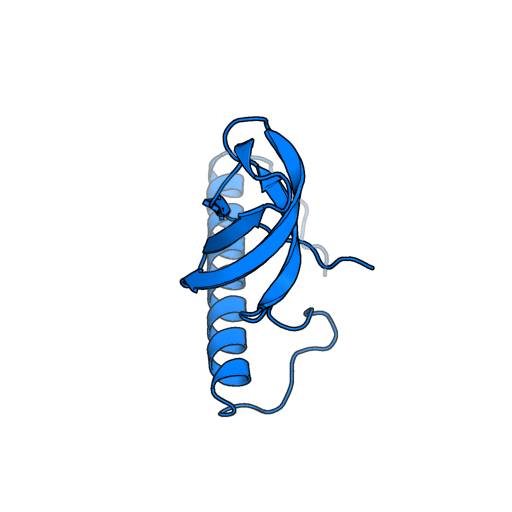 83 ? -1.103 -1.115 -17.357 1.00 97.44 83 PHE A O 1
ATOM 679 N N . ASP A 1 84 ? -1.793 -3.174 -16.737 1.00 96.62 84 ASP A N 1
ATOM 680 C CA . ASP A 1 84 ? -1.311 -3.853 -17.948 1.00 96.62 84 ASP A CA 1
ATOM 681 C C . ASP A 1 84 ? -2.086 -3.441 -19.198 1.00 96.62 84 ASP A C 1
ATOM 683 O O . ASP A 1 84 ? -1.527 -3.312 -20.288 1.00 96.62 84 ASP A O 1
ATOM 687 N N . HIS A 1 85 ? -3.389 -3.211 -19.036 1.00 96.12 85 HIS A N 1
ATOM 688 C CA . HIS A 1 85 ? -4.223 -2.679 -20.099 1.00 96.12 85 HIS A CA 1
ATOM 689 C C . HIS A 1 85 ? -3.863 -1.208 -20.302 1.00 96.12 85 HIS A C 1
ATOM 691 O O . HIS A 1 85 ? -4.162 -0.363 -19.458 1.00 96.12 85 HIS A O 1
ATOM 697 N N . HIS A 1 86 ? -3.228 -0.909 -21.435 1.00 91.62 86 HIS A N 1
ATOM 698 C CA . HIS A 1 86 ? -2.713 0.423 -21.760 1.00 91.62 86 HIS A CA 1
ATOM 699 C C . HIS A 1 86 ? -3.757 1.547 -21.612 1.00 91.62 86 HIS A C 1
ATOM 701 O O . HIS A 1 86 ? -3.411 2.645 -21.182 1.00 91.62 86 HIS A O 1
ATOM 707 N N . GLU A 1 87 ? -5.030 1.261 -21.897 1.00 95.31 87 GLU A N 1
ATOM 708 C CA . GLU A 1 87 ? -6.149 2.206 -21.777 1.00 95.31 87 GLU A CA 1
ATOM 709 C C . GLU A 1 87 ? -6.430 2.644 -20.330 1.00 95.31 87 GLU A C 1
ATOM 711 O O . GLU A 1 87 ? -6.934 3.743 -20.101 1.00 95.31 87 GLU A O 1
ATOM 716 N N . LEU A 1 88 ? -6.083 1.809 -19.345 1.00 96.31 88 LEU A N 1
ATOM 717 C CA . LEU A 1 88 ? -6.245 2.109 -17.920 1.00 96.31 88 LEU A CA 1
ATOM 718 C C . LEU A 1 88 ? -5.096 2.969 -17.375 1.00 96.31 88 LEU A C 1
ATOM 720 O O . LEU A 1 88 ? -5.262 3.678 -16.384 1.00 96.31 88 LEU A O 1
ATOM 724 N N . GLY A 1 89 ? -3.935 2.933 -18.033 1.00 95.94 89 GLY A N 1
ATOM 725 C CA . GLY A 1 89 ? -2.787 3.771 -17.707 1.00 95.94 89 GLY A CA 1
ATOM 726 C C . GLY A 1 89 ? -2.270 3.594 -16.274 1.00 95.94 89 GLY A C 1
ATOM 727 O O . GLY A 1 89 ? -2.149 2.481 -15.758 1.00 95.94 89 GLY A O 1
ATOM 728 N N . VAL A 1 90 ? -1.913 4.721 -15.651 1.00 96.94 90 VAL A N 1
ATOM 729 C CA . VAL A 1 90 ? -1.360 4.779 -14.294 1.00 96.94 90 VAL A CA 1
ATOM 730 C C . VAL A 1 90 ? -2.337 5.469 -13.364 1.00 96.94 90 VAL A C 1
ATOM 732 O O . VAL A 1 90 ? -2.700 6.620 -13.599 1.00 96.94 90 VAL A O 1
ATOM 735 N N . GLU A 1 91 ? -2.663 4.825 -12.250 1.00 96.75 91 GLU A N 1
ATOM 736 C CA . GLU A 1 91 ? -3.566 5.391 -11.249 1.00 96.75 91 GLU A CA 1
ATOM 737 C C . GLU A 1 91 ? -3.039 5.210 -9.826 1.00 96.75 91 GLU A C 1
ATOM 739 O O . GLU A 1 91 ? -2.194 4.355 -9.539 1.00 96.75 91 GLU A O 1
ATOM 744 N N . PHE A 1 92 ? -3.568 6.029 -8.917 1.00 95.25 92 PHE A N 1
ATOM 745 C CA . PHE A 1 92 ? -3.383 5.837 -7.485 1.00 95.25 92 PHE A CA 1
ATOM 746 C C . PHE A 1 92 ? -4.466 4.915 -6.931 1.00 95.25 92 PHE A C 1
ATOM 748 O O . PHE A 1 92 ? -5.660 5.176 -7.076 1.00 95.25 92 PHE A O 1
ATOM 755 N N . VAL A 1 93 ? -4.043 3.873 -6.222 1.00 93.12 93 VAL A N 1
ATOM 756 C CA . VAL A 1 93 ? -4.928 2.920 -5.548 1.00 93.12 93 VAL A CA 1
ATOM 757 C C . VAL A 1 93 ? -4.564 2.816 -4.071 1.00 93.12 93 VAL A C 1
ATOM 759 O O . VAL A 1 93 ? -3.409 2.976 -3.679 1.00 93.12 93 VAL A O 1
ATOM 762 N N . MET A 1 94 ? -5.562 2.567 -3.223 1.00 87.44 94 MET A N 1
ATOM 763 C CA . MET A 1 94 ? -5.336 2.419 -1.778 1.00 87.44 94 MET A CA 1
ATOM 764 C C . MET A 1 94 ? -5.031 0.981 -1.361 1.00 87.44 94 MET A C 1
ATOM 766 O O . MET A 1 94 ? -4.484 0.760 -0.284 1.00 87.44 94 MET A O 1
ATOM 770 N N . VAL A 1 95 ? -5.434 0.006 -2.177 1.00 85.25 95 VAL A N 1
ATOM 771 C CA . VAL A 1 95 ? -5.314 -1.416 -1.860 1.00 85.25 95 VAL A CA 1
ATOM 772 C C . VAL A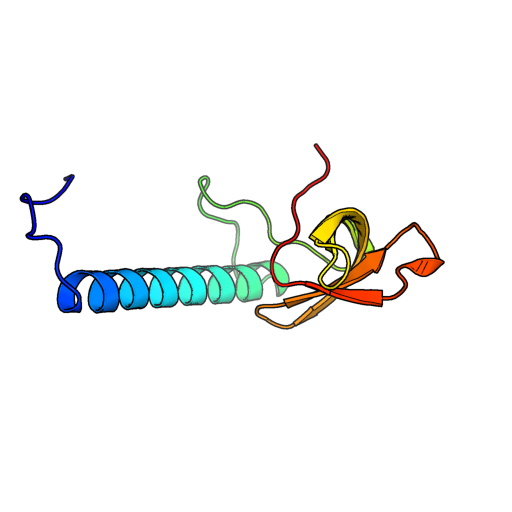 1 95 ? -4.869 -2.159 -3.108 1.00 85.25 95 VAL A C 1
ATOM 774 O O . VAL A 1 95 ? -5.521 -2.077 -4.149 1.00 85.25 95 VAL A O 1
ATOM 777 N N . CYS A 1 96 ? -3.771 -2.887 -2.958 1.00 89.12 96 CYS A N 1
ATOM 778 C CA . CYS A 1 96 ? -3.273 -3.867 -3.906 1.00 89.12 96 CYS A CA 1
ATOM 779 C C . CYS A 1 96 ? -3.248 -5.224 -3.204 1.00 89.12 96 CY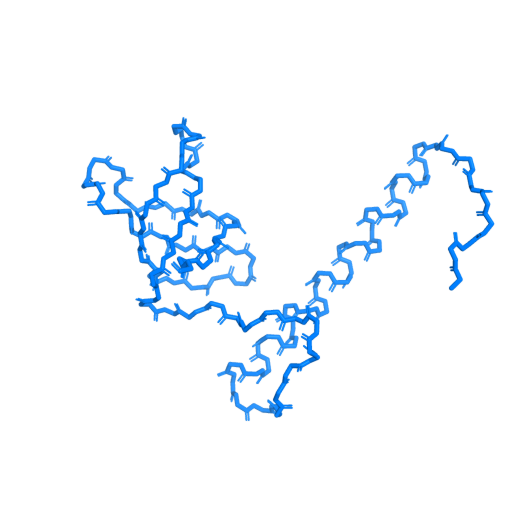S A C 1
ATOM 781 O O . CYS A 1 96 ? -3.015 -5.290 -1.994 1.00 89.12 96 CYS A O 1
ATOM 783 N N . PHE A 1 97 ? -3.441 -6.293 -3.964 1.00 86.25 97 PHE A N 1
ATOM 784 C CA . PHE A 1 97 ? -3.290 -7.658 -3.478 1.00 86.25 97 PHE A CA 1
ATOM 785 C C . PHE A 1 97 ? -2.170 -8.356 -4.251 1.00 86.25 97 PHE A C 1
ATOM 787 O O . PHE A 1 97 ? -1.880 -8.011 -5.399 1.00 86.25 97 PHE A O 1
ATOM 794 N N . LEU A 1 98 ? -1.528 -9.325 -3.601 1.00 82.12 98 LEU A N 1
ATOM 795 C CA . LEU A 1 98 ? -0.549 -10.198 -4.242 1.00 82.12 98 LEU A CA 1
ATOM 796 C C . LEU A 1 98 ? -1.250 -11.056 -5.302 1.00 82.12 98 LEU A C 1
ATOM 798 O O . LEU A 1 98 ? -2.329 -11.584 -5.034 1.00 82.12 98 LEU A O 1
ATOM 802 N N . LEU A 1 99 ? -0.628 -11.218 -6.474 1.00 69.31 99 LEU A N 1
ATOM 803 C CA . LEU A 1 99 ? -0.939 -12.363 -7.330 1.00 69.31 99 LEU A CA 1
ATOM 804 C C . LEU A 1 99 ? -0.443 -13.617 -6.592 1.00 69.31 99 LEU A C 1
ATOM 806 O O . LEU A 1 99 ? 0.746 -13.693 -6.273 1.00 69.31 99 LEU A O 1
ATOM 810 N N . LEU A 1 100 ? -1.360 -14.530 -6.262 1.00 54.03 100 LEU A N 1
ATOM 811 C CA . LEU A 1 100 ? -1.039 -15.856 -5.721 1.00 54.03 100 LEU A CA 1
ATOM 812 C C . LEU A 1 100 ? -0.525 -16.782 -6.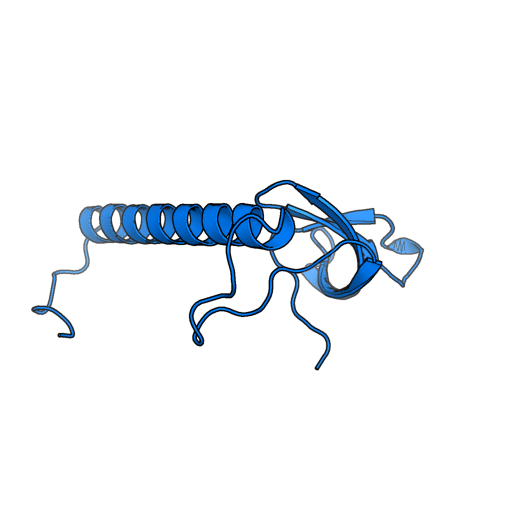825 1.00 54.03 100 LEU A C 1
ATOM 814 O O . LEU A 1 100 ? -1.058 -16.687 -7.954 1.00 54.03 100 LEU A O 1
#

Secondary structure (DSSP, 8-state):
---SPPPP-HHHHHHHHHHHHHHHHHHHHHHHHHHTTSS----TTSPPPP-TT-EEEEE-TTT--EEEEEEEEEETTEEEEEESSGGG-EEEES-EEE--

Organism: NCBI:txid97028

InterPro domains:
  IPR010561 Protein LIN-9/Protein ALWAYS EARLY [PTHR21689] (1-94)
  IPR033471 DIRP domain [PF06584] (1-61)
  IPR033471 DIRP domain [SM01135] (1-62)

pLDDT: mean 88.84, std 8.95, range [48.5, 97.62]